Protein AF-A0A2G2FAR3-F1 (afdb_monomer_lite)

Sequence (141 aa):
MDRAYRLSYCKKCTLRDFSPKQGIVCSLTNAPADFDESCESFKEDAKEAKSIKVQEELIKKDAQSSNTLGLSVIGIKSGVAAGIIAILGALVWFIIGLMSGYIFFYPPLLFILGVIVLIKGLNNMKKRKLKADEAILDSEL

Radius of gyration: 26.9 Å; chains: 1; bounding box: 57×53×66 Å

Secondary structure (DSSP, 8-state):
--HHHHHHHHTT-TTEEEETTTEEEETTT-S----SS--TT----TT-TTTHHHHHHHHHHHHHHTT--STTTT--S-HHHHHHHHHHHHHHHHHHHHHTT---SHHHHHHHHHHHHHHHHHHHHHHHHHHHHHHHHTT--

Foldseek 3Di:
DDLVVQVVLLVQAPQWDQDPVQGTDGVVPRHRRDDDPDDPPRDRPPPCPVVVVVVVVVVVVVVVVVPPPPQVVVVDPDPLVVLVVVLVVLVVVQVVCVVVVNDDPPSVVVSVVSVVVVVVVVVVVVVVVVVVVVVVVVVVD

Structure (mmCIF, N/CA/C/O backbone):
data_AF-A0A2G2FAR3-F1
#
_entry.id   AF-A0A2G2FAR3-F1
#
loop_
_atom_site.group_PDB
_atom_site.id
_atom_site.type_symbol
_atom_site.label_atom_id
_atom_site.label_alt_id
_atom_site.label_comp_id
_atom_site.label_asym_id
_atom_site.label_entity_id
_atom_site.label_seq_id
_atom_site.pdbx_P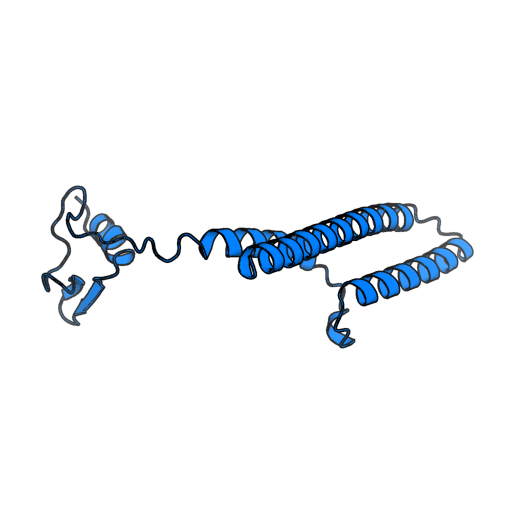DB_ins_code
_atom_site.Cartn_x
_atom_site.Cartn_y
_atom_site.Cartn_z
_atom_site.occupancy
_atom_site.B_iso_or_equiv
_atom_site.auth_seq_id
_atom_site.auth_comp_id
_atom_site.auth_asym_id
_atom_site.auth_atom_i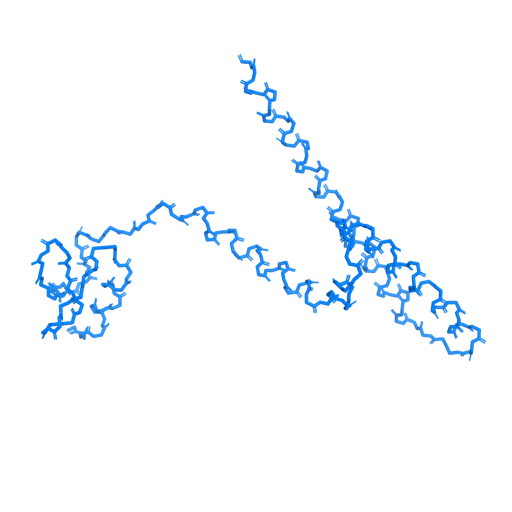d
_atom_site.pdbx_PDB_model_num
ATOM 1 N N . MET A 1 1 ? -22.229 -28.157 30.405 1.00 60.47 1 MET A N 1
ATOM 2 C CA . MET A 1 1 ? -21.586 -27.027 29.698 1.00 60.47 1 MET A CA 1
ATOM 3 C C . MET A 1 1 ? -20.208 -26.793 30.307 1.00 60.47 1 MET A C 1
ATOM 5 O O . MET A 1 1 ? -20.092 -26.852 31.526 1.00 60.47 1 MET A O 1
ATOM 9 N N . ASP A 1 2 ? -19.168 -26.597 29.491 1.00 81.44 2 ASP A N 1
ATOM 10 C CA . ASP A 1 2 ? -17.788 -26.460 29.979 1.00 81.44 2 ASP A CA 1
ATOM 11 C C . ASP A 1 2 ? -17.524 -25.054 30.548 1.00 81.44 2 ASP A C 1
ATOM 13 O O . ASP A 1 2 ? -17.917 -24.038 29.967 1.00 81.44 2 ASP A O 1
ATOM 17 N N . ARG A 1 3 ? -16.831 -24.974 31.687 1.00 78.06 3 ARG A N 1
ATOM 18 C CA . ARG A 1 3 ? -16.473 -23.705 32.341 1.00 78.06 3 ARG A CA 1
ATOM 19 C C . ARG A 1 3 ? -15.641 -22.802 31.420 1.00 78.06 3 ARG A C 1
ATOM 21 O O . ARG A 1 3 ? -15.751 -21.577 31.503 1.00 78.06 3 ARG A O 1
ATOM 28 N N . ALA A 1 4 ? -14.846 -23.379 30.518 1.00 80.44 4 ALA A N 1
ATOM 29 C CA . ALA A 1 4 ? -14.066 -22.634 29.534 1.00 80.44 4 ALA A CA 1
ATOM 30 C C . ALA A 1 4 ? -14.950 -21.880 28.525 1.00 80.44 4 ALA A C 1
ATOM 32 O O . ALA A 1 4 ? -14.619 -20.753 28.144 1.00 80.44 4 ALA A O 1
ATOM 33 N N . TYR A 1 5 ? -16.095 -22.456 28.145 1.00 81.44 5 TYR A N 1
ATOM 34 C CA . TYR A 1 5 ? -17.050 -21.826 27.233 1.00 81.44 5 TYR A CA 1
ATOM 35 C C . TYR A 1 5 ? -17.627 -20.551 27.851 1.00 81.44 5 TYR A C 1
ATOM 37 O O . TYR A 1 5 ? -17.516 -19.476 27.264 1.00 81.44 5 TYR A O 1
ATOM 45 N N . ARG A 1 6 ? -18.107 -20.627 29.097 1.00 81.88 6 ARG A N 1
ATOM 46 C CA . ARG A 1 6 ? -18.652 -19.480 29.846 1.00 81.88 6 ARG A CA 1
ATOM 47 C C . ARG A 1 6 ? -17.628 -18.343 30.016 1.00 81.88 6 ARG A C 1
ATOM 49 O O . ARG A 1 6 ? -17.951 -17.165 29.858 1.00 81.88 6 ARG A O 1
ATOM 56 N N . LEU A 1 7 ? -16.358 -18.687 30.239 1.00 81.69 7 LEU A N 1
ATOM 57 C CA . LEU A 1 7 ? -15.262 -17.714 30.321 1.00 81.69 7 LEU A CA 1
ATOM 58 C C . LEU A 1 7 ? -14.991 -16.997 28.989 1.00 81.69 7 LEU A C 1
ATOM 60 O O . LEU A 1 7 ? -14.563 -15.843 29.007 1.00 81.69 7 LEU A O 1
ATOM 64 N N . SER A 1 8 ? -15.233 -17.637 27.841 1.00 82.62 8 SER A N 1
ATOM 65 C CA . SER A 1 8 ? -15.015 -17.012 26.528 1.00 82.62 8 SER A CA 1
ATOM 66 C C . SER A 1 8 ? -15.955 -15.822 26.279 1.00 82.62 8 SER A C 1
ATOM 68 O O . SER A 1 8 ? -15.524 -14.807 25.732 1.00 82.62 8 SER A O 1
ATOM 70 N N . TYR A 1 9 ? -17.194 -15.903 26.772 1.00 80.25 9 TYR A N 1
ATOM 71 C CA . TYR A 1 9 ? -18.184 -14.826 26.713 1.00 80.25 9 TYR A CA 1
ATOM 72 C C . TYR A 1 9 ? -17.887 -13.736 27.739 1.00 80.25 9 TYR A C 1
ATOM 74 O O . TYR A 1 9 ? -17.820 -12.559 27.387 1.00 80.25 9 TYR A O 1
ATOM 82 N N . CYS A 1 10 ? -17.600 -14.113 28.990 1.00 80.62 10 CYS A N 1
ATOM 83 C CA . CYS A 1 10 ? -17.224 -13.146 30.026 1.00 80.62 10 CYS A CA 1
ATOM 84 C C . CYS A 1 10 ? -15.973 -12.337 29.658 1.00 80.62 10 CYS A C 1
ATOM 86 O O . CYS A 1 10 ? -15.842 -11.191 30.075 1.00 80.62 10 CYS A O 1
ATOM 88 N N . LYS A 1 11 ? -15.055 -12.888 28.851 1.00 81.25 11 LYS A N 1
ATOM 89 C CA . LYS A 1 11 ? -13.881 -12.146 28.368 1.00 81.25 11 LYS A CA 1
ATOM 90 C C . LYS A 1 11 ? -14.210 -11.008 27.401 1.00 81.25 11 LYS A C 1
ATOM 92 O O . LYS A 1 11 ? -13.407 -10.081 27.319 1.00 81.25 11 LYS A O 1
ATOM 97 N N . LYS A 1 12 ? -15.325 -11.110 26.676 1.00 83.75 12 LYS A N 1
ATOM 98 C CA . LYS A 1 12 ? -15.801 -10.121 25.696 1.00 83.75 12 LYS A CA 1
ATOM 99 C C . LYS A 1 12 ? -16.798 -9.127 26.300 1.00 83.75 12 LYS A C 1
ATOM 101 O O . LYS A 1 12 ? -17.159 -8.159 25.649 1.00 83.75 12 LYS A O 1
ATOM 106 N N . CYS A 1 13 ? -17.251 -9.380 27.527 1.00 80.25 13 CYS A N 1
ATOM 107 C CA . CYS A 1 13 ? -18.199 -8.527 28.225 1.00 80.25 13 CYS A CA 1
ATOM 108 C C . CYS A 1 13 ? -17.476 -7.361 28.910 1.00 80.25 13 CYS A C 1
ATOM 110 O O . CYS A 1 13 ? -16.439 -7.542 29.550 1.00 80.25 13 CYS A O 1
ATOM 112 N N . THR A 1 14 ? -18.063 -6.174 28.813 1.00 80.81 14 THR A N 1
ATOM 113 C CA . THR A 1 14 ? -17.603 -4.941 29.475 1.00 80.81 14 THR A CA 1
ATOM 114 C C . THR A 1 14 ? -17.775 -4.959 30.976 1.00 80.81 14 THR A C 1
ATOM 116 O O . THR A 1 14 ? -17.023 -4.328 31.710 1.00 80.81 14 THR A O 1
ATOM 119 N N . LEU A 1 15 ? -18.755 -5.725 31.435 1.00 80.69 15 LEU A N 1
ATOM 120 C CA . LEU A 1 15 ? -19.116 -5.881 32.834 1.00 80.69 15 LEU A CA 1
ATOM 121 C C . LEU A 1 15 ? -18.243 -6.947 33.504 1.00 80.69 15 LEU A C 1
ATOM 123 O O . LEU A 1 15 ? -18.715 -7.677 34.367 1.00 80.69 15 LEU A O 1
ATOM 127 N N . ARG A 1 16 ? -17.000 -7.117 33.048 1.00 84.62 16 ARG A N 1
ATOM 128 C CA . ARG A 1 16 ? -16.040 -8.057 33.621 1.00 84.62 16 ARG A CA 1
ATOM 129 C C . ARG A 1 16 ? -15.314 -7.393 34.782 1.00 84.62 16 ARG A C 1
ATOM 131 O O . ARG A 1 16 ? -14.653 -6.379 34.585 1.00 84.62 16 ARG A O 1
ATOM 138 N N . ASP A 1 17 ? -15.300 -8.076 35.916 1.00 82.00 17 ASP A N 1
ATOM 139 C CA . ASP A 1 17 ? -14.488 -7.744 37.080 1.00 82.00 17 ASP A CA 1
ATOM 140 C C . ASP A 1 17 ? -13.609 -8.933 37.508 1.00 82.00 17 ASP A C 1
ATOM 142 O O . ASP A 1 17 ? -13.818 -10.071 37.062 1.00 82.00 17 ASP A O 1
ATOM 146 N N . PHE A 1 18 ? -12.599 -8.690 38.344 1.00 87.38 18 PHE A N 1
ATOM 147 C CA . PHE A 1 18 ? -11.673 -9.724 38.810 1.00 87.38 18 PHE A CA 1
ATOM 148 C C . PHE A 1 18 ? -11.652 -9.788 40.334 1.00 87.38 18 PHE A C 1
ATOM 150 O O . PHE A 1 18 ? -11.173 -8.879 41.008 1.00 87.38 18 PHE A O 1
ATOM 157 N N . SER A 1 19 ? -12.095 -10.924 40.875 1.00 83.81 19 SER A N 1
ATOM 158 C CA . SER A 1 19 ? -12.030 -11.208 42.304 1.00 83.81 19 SER A CA 1
ATOM 159 C C . SER A 1 19 ? -10.925 -12.228 42.600 1.00 83.81 19 SER A C 1
ATOM 161 O O . SER A 1 19 ? -10.938 -13.322 42.027 1.00 83.81 19 SER A O 1
ATOM 163 N N . PRO A 1 20 ? -10.004 -11.957 43.545 1.00 79.50 20 PRO A N 1
ATOM 164 C CA . PRO A 1 20 ? -8.867 -12.835 43.840 1.00 79.50 20 PRO A CA 1
ATOM 165 C C . PRO A 1 20 ? -9.268 -14.225 44.365 1.00 79.50 20 PRO A C 1
ATOM 167 O O . PRO A 1 20 ? -8.450 -15.138 44.358 1.00 79.50 20 PRO A O 1
ATOM 170 N N . LYS A 1 21 ? -10.522 -14.409 44.803 1.00 81.69 21 LYS A N 1
ATOM 171 C CA . LYS A 1 21 ? -11.041 -15.696 45.298 1.00 81.69 21 LYS A CA 1
ATOM 172 C C . LYS A 1 21 ? -11.759 -16.529 44.231 1.00 81.69 21 LYS A C 1
ATOM 174 O O . LYS A 1 21 ? -11.793 -17.747 44.347 1.00 81.69 21 LYS A O 1
ATOM 179 N N . GLN A 1 22 ? -12.374 -15.889 43.234 1.00 77.38 22 GLN A N 1
ATOM 180 C CA . GLN A 1 22 ? -13.333 -16.535 42.318 1.00 77.38 22 GLN A CA 1
ATOM 181 C C . GLN A 1 22 ? -12.957 -16.370 40.834 1.00 77.38 22 GLN A C 1
ATOM 183 O O . GLN A 1 22 ? -13.523 -17.042 39.969 1.00 77.38 22 GLN A O 1
ATOM 188 N N . GLY A 1 23 ? -11.951 -15.543 40.533 1.00 84.56 23 GLY A N 1
ATOM 189 C CA . GLY A 1 23 ? -11.503 -15.243 39.178 1.00 84.56 23 GLY A CA 1
ATOM 190 C C . GLY A 1 23 ? -12.360 -14.165 38.517 1.00 84.56 23 GLY A C 1
ATOM 191 O O . GLY A 1 23 ? -12.699 -13.163 39.141 1.00 84.56 23 GLY A O 1
ATOM 192 N N . ILE A 1 24 ? -12.679 -14.358 37.235 1.00 85.19 24 ILE A N 1
ATOM 193 C CA . ILE A 1 24 ? -13.509 -13.428 36.461 1.00 85.19 24 ILE A CA 1
ATOM 194 C C . ILE A 1 24 ? -14.965 -13.520 36.935 1.00 85.19 24 ILE A C 1
ATOM 196 O O . ILE A 1 24 ? -15.582 -14.581 36.815 1.00 85.19 24 ILE A O 1
ATOM 200 N N . VAL A 1 25 ? -15.506 -12.405 37.423 1.00 87.31 25 VAL A N 1
ATOM 201 C CA . VAL A 1 25 ? -16.907 -12.248 37.847 1.00 87.31 25 VAL A CA 1
ATOM 202 C C . VAL A 1 25 ? -17.578 -11.129 37.050 1.00 87.31 25 VAL A C 1
ATOM 204 O O . VAL A 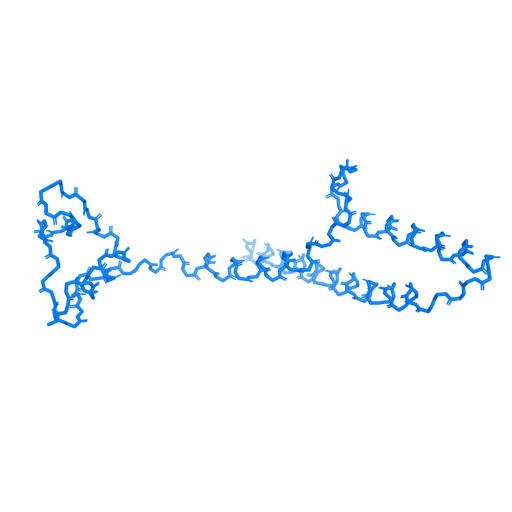1 25 ? -16.907 -10.334 36.394 1.00 87.31 25 VAL A O 1
ATOM 207 N N . CYS A 1 26 ? -18.907 -11.077 37.058 1.00 84.88 26 CYS A N 1
ATOM 208 C CA . CYS A 1 26 ? -19.648 -9.973 36.448 1.00 84.88 26 CYS A CA 1
ATOM 209 C C . CYS A 1 26 ? -19.788 -8.802 37.436 1.00 84.88 26 CYS A C 1
ATOM 211 O O . CYS A 1 26 ? -20.200 -9.022 38.570 1.00 84.88 26 CYS A O 1
ATOM 213 N N . SER A 1 27 ? -19.531 -7.562 37.016 1.00 80.38 27 SER A N 1
ATOM 214 C CA . SER A 1 27 ? -19.657 -6.354 37.851 1.00 80.38 27 SER A CA 1
ATOM 215 C C . SER A 1 27 ? -21.098 -6.075 38.306 1.00 80.38 27 SER A C 1
ATOM 217 O O . SER A 1 27 ? -21.300 -5.379 39.296 1.00 80.38 27 SER A O 1
ATOM 219 N N . LEU A 1 28 ? -22.108 -6.609 37.602 1.00 81.12 28 LEU A N 1
ATOM 220 C CA . LEU A 1 28 ? -23.523 -6.456 37.976 1.00 81.12 28 LEU A CA 1
ATOM 221 C C . LEU A 1 28 ? -23.974 -7.478 39.024 1.00 81.12 28 LEU A C 1
ATOM 223 O O . LEU A 1 28 ? -24.752 -7.142 39.910 1.00 81.12 28 LEU A O 1
ATOM 227 N N . THR A 1 29 ? -23.515 -8.728 38.910 1.00 80.25 29 THR A N 1
ATOM 228 C CA . THR A 1 29 ? -23.988 -9.837 39.757 1.00 80.25 29 THR A CA 1
ATOM 229 C C . THR A 1 29 ? -22.977 -10.259 40.822 1.00 80.25 29 THR A C 1
ATOM 231 O O . THR A 1 29 ? -23.333 -11.010 41.724 1.00 80.25 29 THR A O 1
ATOM 234 N N . ASN A 1 30 ? -21.723 -9.795 40.736 1.00 79.69 30 ASN A N 1
ATOM 235 C CA . ASN A 1 30 ? -20.582 -10.198 41.572 1.00 79.69 30 ASN A CA 1
ATOM 236 C C . ASN A 1 30 ? -20.373 -11.721 41.673 1.00 79.69 30 ASN A C 1
ATOM 238 O O . ASN A 1 30 ? -19.749 -12.214 42.612 1.00 79.69 30 ASN A O 1
ATOM 242 N N . ALA A 1 31 ? -20.871 -12.463 40.684 1.00 80.88 31 ALA A N 1
ATOM 243 C CA . ALA A 1 31 ? -20.836 -13.916 40.631 1.00 80.88 31 ALA A CA 1
ATOM 244 C C . ALA A 1 31 ? -20.130 -14.402 39.350 1.00 80.88 31 ALA A C 1
ATOM 246 O O . ALA A 1 31 ? -20.079 -13.667 38.351 1.00 80.88 31 ALA A O 1
ATOM 247 N N . PRO A 1 32 ? -19.565 -15.625 39.356 1.00 80.75 32 PRO A N 1
ATOM 248 C CA . PRO A 1 32 ? -19.063 -16.258 38.143 1.00 80.75 32 PRO A CA 1
ATOM 249 C C . PRO A 1 32 ? -20.204 -16.527 37.149 1.00 80.75 32 PRO A C 1
ATOM 251 O O . PRO A 1 32 ? -21.375 -16.576 37.511 1.00 80.75 32 PRO A O 1
ATOM 254 N N . ALA A 1 33 ? -19.846 -16.712 35.879 1.00 81.69 33 ALA A N 1
ATOM 255 C CA . ALA A 1 33 ? -20.799 -16.971 34.806 1.00 81.69 33 ALA A CA 1
ATOM 256 C C . ALA A 1 33 ? -21.661 -18.224 35.063 1.00 81.69 33 ALA A C 1
ATOM 258 O O . ALA A 1 33 ? -21.135 -19.341 35.106 1.00 81.69 33 ALA A O 1
ATOM 259 N N . ASP A 1 34 ? -22.981 -18.032 35.150 1.00 81.38 34 ASP A N 1
ATOM 260 C CA . ASP A 1 34 ? -23.967 -19.097 35.372 1.00 81.38 34 ASP A CA 1
ATOM 261 C C . ASP A 1 34 ? -25.0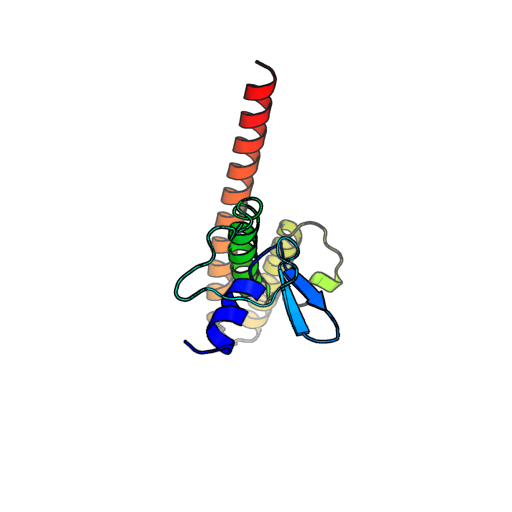61 -19.138 34.294 1.00 81.38 34 ASP A C 1
ATOM 263 O O . ASP A 1 34 ? -26.251 -19.157 34.571 1.00 81.38 34 ASP A O 1
ATOM 267 N N . PHE A 1 35 ? -24.648 -19.101 33.027 1.00 73.88 35 PHE A N 1
ATOM 268 C CA . PHE A 1 35 ? -25.550 -19.231 31.881 1.00 73.88 35 PHE A CA 1
ATOM 269 C C . PHE A 1 35 ? -25.216 -20.477 31.057 1.00 73.88 35 PHE A C 1
ATOM 271 O O . PHE A 1 35 ? -24.050 -20.883 30.976 1.00 73.88 35 PHE A O 1
ATOM 278 N N . ASP A 1 36 ? -26.227 -21.077 30.429 1.00 69.38 36 ASP A N 1
ATOM 279 C CA . ASP A 1 36 ? -26.050 -22.273 29.600 1.00 69.38 36 ASP A CA 1
ATOM 280 C C . ASP A 1 36 ? -25.747 -21.943 28.137 1.00 69.38 36 ASP A C 1
ATOM 282 O O . ASP A 1 36 ? -24.777 -22.468 27.598 1.00 69.38 36 ASP A O 1
ATOM 286 N N . GLU A 1 37 ? -26.481 -21.017 27.516 1.00 71.69 37 GLU A N 1
ATOM 287 C CA . GLU A 1 37 ? -26.284 -20.683 26.095 1.00 71.69 37 GLU A CA 1
ATOM 288 C C . GLU A 1 37 ? -25.810 -19.238 25.865 1.00 71.69 37 GLU A C 1
ATOM 290 O O . GLU A 1 37 ? -24.928 -19.011 25.035 1.00 71.69 37 GLU A O 1
ATOM 295 N N . SER A 1 38 ? -26.334 -18.263 26.619 1.00 67.25 38 SER A N 1
ATOM 296 C CA . SER A 1 38 ? -25.986 -16.837 26.500 1.00 67.25 38 SER A CA 1
ATOM 297 C C . SER A 1 38 ? -26.351 -16.051 27.769 1.00 67.25 38 SER A C 1
ATOM 299 O O . SER A 1 38 ? -27.196 -16.485 28.548 1.00 67.25 38 SER A O 1
ATOM 301 N N . CYS A 1 39 ? -25.726 -14.889 27.985 1.00 70.00 39 CYS A N 1
ATOM 302 C CA . CYS A 1 39 ? -26.035 -13.983 29.096 1.00 70.00 39 CYS A CA 1
ATOM 303 C C . CYS A 1 39 ? -26.995 -12.874 28.630 1.00 70.00 39 CYS A C 1
ATOM 305 O O . CYS A 1 39 ? -26.663 -12.121 27.719 1.00 70.00 39 CYS A O 1
ATOM 307 N N . GLU A 1 40 ? -28.154 -12.724 29.277 1.00 69.38 40 GLU A N 1
ATOM 308 C CA . GLU A 1 40 ? -29.153 -11.687 28.940 1.00 69.38 40 GLU A CA 1
ATOM 309 C C . GLU A 1 40 ? -28.633 -10.251 29.123 1.00 69.38 40 GLU A C 1
ATOM 311 O O . GLU A 1 40 ? -29.021 -9.345 28.392 1.00 69.38 40 GLU A O 1
ATOM 316 N N . SER A 1 41 ? -27.700 -10.048 30.058 1.00 61.28 41 SER A N 1
ATOM 317 C CA . SER A 1 41 ? -27.035 -8.759 30.306 1.00 61.28 41 SER A CA 1
ATOM 318 C C . SER A 1 41 ? -25.734 -8.595 29.513 1.00 61.28 41 SER A C 1
ATOM 320 O O . SER A 1 41 ? -24.909 -7.738 29.844 1.00 61.28 41 SER A O 1
ATOM 322 N N . PHE A 1 42 ? -25.506 -9.420 28.485 1.00 65.25 42 PHE A N 1
ATOM 323 C CA . PHE A 1 42 ? -24.337 -9.306 27.620 1.00 65.25 42 PHE A CA 1
ATOM 324 C C . PHE A 1 42 ? -24.411 -8.016 26.803 1.00 65.25 42 PHE A C 1
ATOM 326 O O . PHE A 1 42 ? -25.072 -7.929 25.769 1.00 65.25 42 PHE A O 1
ATOM 333 N N . LYS A 1 43 ? -23.713 -6.990 27.289 1.00 63.22 43 LYS A N 1
ATOM 334 C CA . LYS A 1 43 ? -23.569 -5.716 26.597 1.00 63.22 43 LYS A CA 1
ATOM 335 C C . LYS A 1 43 ? -22.287 -5.749 25.771 1.00 63.22 43 LYS A C 1
ATOM 337 O O . LYS A 1 43 ? -21.209 -5.429 26.270 1.00 63.22 43 LYS A O 1
ATOM 342 N N . GLU A 1 44 ? -22.422 -6.187 24.523 1.00 60.59 44 GLU A N 1
ATOM 343 C CA . GLU A 1 44 ? -21.370 -6.074 23.514 1.00 60.59 44 GLU A CA 1
ATOM 344 C C . GLU A 1 44 ? -21.215 -4.594 23.134 1.00 60.59 44 GLU A C 1
ATOM 346 O O . GLU A 1 44 ? -22.194 -3.923 22.794 1.00 60.59 44 GLU A O 1
ATOM 351 N N . ASP A 1 45 ? -20.004 -4.047 23.246 1.00 49.66 45 ASP A N 1
ATOM 352 C CA . ASP A 1 45 ? -19.733 -2.643 22.929 1.00 49.66 45 ASP A CA 1
ATOM 353 C C . ASP A 1 45 ? -19.917 -2.360 21.431 1.00 49.66 45 ASP A C 1
ATOM 355 O O . ASP A 1 45 ? -18.984 -2.374 20.628 1.00 49.66 45 ASP A O 1
ATOM 359 N N . ALA A 1 46 ? -21.131 -1.978 21.045 1.00 52.22 46 ALA A N 1
ATOM 360 C CA . ALA A 1 46 ? -21.452 -1.446 19.722 1.00 52.22 46 ALA A CA 1
ATOM 361 C C . ALA A 1 46 ? -20.924 -0.008 19.487 1.00 52.22 46 ALA A C 1
ATOM 363 O O . ALA A 1 46 ? -21.368 0.670 18.559 1.00 52.22 46 ALA A O 1
ATOM 364 N N . LYS A 1 47 ? -19.980 0.490 20.303 1.00 49.69 47 LYS A N 1
ATOM 365 C CA . LYS A 1 47 ? -19.335 1.806 20.112 1.00 49.69 47 LYS A CA 1
ATOM 366 C C . LYS A 1 47 ? -17.968 1.756 19.429 1.00 49.69 47 LYS A C 1
ATOM 368 O O . LYS A 1 47 ? -17.414 2.811 19.136 1.00 49.69 47 LYS A O 1
ATOM 373 N N . GLU A 1 48 ? -17.494 0.572 19.050 1.00 44.19 48 GLU A N 1
ATOM 374 C CA . GLU A 1 48 ? -16.238 0.398 18.304 1.00 44.19 48 GLU A CA 1
ATOM 375 C C . GLU A 1 48 ? -16.396 -0.353 16.969 1.00 44.19 48 GLU A C 1
ATOM 377 O O . GLU A 1 48 ? -15.425 -0.736 16.321 1.00 44.19 48 GLU A O 1
ATOM 382 N N . ALA A 1 49 ? -17.619 -0.460 16.439 1.00 41.88 49 ALA A N 1
ATOM 383 C CA . ALA A 1 49 ? -17.837 -0.958 15.073 1.00 41.88 49 ALA A CA 1
ATOM 384 C C . ALA A 1 49 ? -17.292 -0.008 13.976 1.00 41.88 49 ALA A C 1
ATOM 386 O O . ALA A 1 49 ? -17.214 -0.386 12.804 1.00 41.88 49 ALA A O 1
ATOM 387 N N . LYS A 1 50 ? -16.885 1.222 14.335 1.00 47.47 50 LYS A N 1
ATOM 388 C CA . LYS A 1 50 ? -16.186 2.151 13.428 1.00 47.47 50 LYS A CA 1
ATOM 389 C C . LYS A 1 50 ? -14.659 2.050 13.485 1.00 47.47 50 LYS A C 1
ATOM 391 O O . LYS A 1 50 ? -14.024 2.447 12.514 1.00 47.47 50 LYS A O 1
ATOM 396 N N . SER A 1 51 ? -14.063 1.505 14.546 1.00 43.75 51 SER A N 1
ATOM 397 C CA . SER A 1 51 ? -12.600 1.412 14.684 1.00 43.75 51 SER A CA 1
ATOM 398 C C . SER A 1 51 ? -12.024 0.088 14.161 1.00 43.75 51 SER A C 1
ATOM 400 O O . SER A 1 51 ? -10.864 0.060 13.749 1.00 43.75 51 SER A O 1
ATOM 402 N N . ILE A 1 52 ? -12.817 -0.989 14.061 1.00 49.09 52 ILE A N 1
ATOM 403 C CA . ILE A 1 52 ? -12.317 -2.287 13.556 1.00 49.09 52 ILE A CA 1
ATOM 404 C C . ILE A 1 52 ? -12.192 -2.321 12.021 1.00 49.09 52 ILE A C 1
ATOM 406 O O . ILE A 1 52 ? -11.204 -2.841 11.506 1.00 49.09 52 ILE A O 1
ATOM 410 N N . LYS A 1 53 ? -13.090 -1.669 11.261 1.00 45.09 53 LYS A N 1
ATOM 411 C CA . LYS A 1 53 ? -12.922 -1.564 9.791 1.00 45.09 53 LYS A CA 1
ATOM 412 C C . LYS A 1 53 ? -11.705 -0.728 9.380 1.00 45.09 53 LYS A C 1
ATOM 414 O O . LYS A 1 53 ? -11.192 -0.895 8.279 1.00 45.09 53 LYS A O 1
ATOM 419 N N . VAL A 1 54 ? -11.233 0.158 10.259 1.00 51.97 54 VAL A N 1
ATOM 420 C CA . VAL A 1 54 ? -10.050 0.993 10.010 1.00 51.97 54 VAL A CA 1
ATOM 421 C C . VAL A 1 54 ? -8.764 0.181 10.179 1.00 51.97 54 VAL A C 1
ATOM 423 O O . VAL A 1 54 ? -7.842 0.348 9.388 1.00 51.97 54 VAL A O 1
ATOM 426 N N . GLN A 1 55 ? -8.702 -0.747 11.140 1.00 48.81 55 GLN A N 1
ATOM 427 C CA . GLN A 1 55 ? -7.497 -1.555 11.359 1.00 48.81 55 GLN A CA 1
ATOM 428 C C . GLN A 1 55 ? -7.250 -2.583 10.246 1.00 48.81 55 GLN A C 1
ATOM 430 O O . GLN A 1 55 ? -6.104 -2.784 9.853 1.00 48.81 55 GLN A O 1
ATOM 435 N N . GLU A 1 56 ? -8.297 -3.171 9.663 1.00 52.06 56 GLU A N 1
ATOM 436 C CA . GLU A 1 56 ? -8.130 -4.125 8.554 1.00 52.06 56 GLU A CA 1
ATOM 437 C C . GLU A 1 56 ? -7.661 -3.449 7.248 1.00 52.06 56 GLU A C 1
ATOM 439 O O . GLU A 1 56 ? -6.909 -4.044 6.471 1.00 52.06 56 GLU A O 1
ATOM 444 N N . GLU A 1 57 ? -8.033 -2.181 7.021 1.00 52.91 57 GLU A N 1
ATOM 445 C CA . GLU A 1 57 ? -7.466 -1.374 5.929 1.00 52.91 57 GLU A CA 1
ATOM 446 C C . GLU A 1 57 ? -6.027 -0.913 6.209 1.00 52.91 57 GLU A C 1
ATOM 448 O O . GLU A 1 57 ? -5.254 -0.750 5.262 1.00 52.91 57 GLU A O 1
ATOM 453 N N . LEU A 1 58 ? -5.642 -0.719 7.475 1.00 50.94 58 LEU A N 1
ATOM 454 C CA . LEU A 1 58 ? -4.265 -0.375 7.847 1.00 50.94 58 LEU A CA 1
ATOM 455 C C . LEU A 1 58 ? -3.323 -1.568 7.631 1.00 50.94 58 LEU A C 1
ATOM 457 O O . LEU A 1 58 ? -2.337 -1.429 6.914 1.00 50.94 58 LEU A O 1
ATOM 461 N N . ILE A 1 59 ? -3.695 -2.773 8.072 1.00 52.19 59 ILE A N 1
ATOM 462 C CA . ILE A 1 59 ? -2.850 -3.973 7.915 1.00 52.19 59 ILE A CA 1
ATOM 463 C C . ILE A 1 59 ? -2.667 -4.355 6.430 1.00 52.19 59 ILE A C 1
ATOM 465 O O . ILE A 1 59 ? -1.583 -4.774 6.018 1.00 52.19 59 ILE A O 1
ATOM 469 N N . LYS A 1 60 ? -3.683 -4.142 5.576 1.00 47.16 60 LYS A N 1
ATOM 470 C CA . LYS A 1 60 ? -3.546 -4.338 4.116 1.00 47.16 60 LYS A CA 1
ATOM 471 C C . LYS A 1 60 ? -2.697 -3.260 3.435 1.00 47.16 60 LYS A C 1
ATOM 473 O O . LYS A 1 60 ? -2.109 -3.536 2.390 1.00 47.16 60 LYS A O 1
ATOM 478 N N . LYS A 1 61 ? -2.592 -2.057 4.009 1.00 46.41 61 LYS A N 1
ATOM 479 C CA . LYS A 1 61 ? -1.627 -1.045 3.554 1.00 46.41 61 LYS A CA 1
ATOM 480 C C . LYS A 1 61 ? -0.212 -1.343 4.031 1.00 46.41 61 LYS A C 1
ATOM 482 O O . LYS A 1 61 ? 0.725 -1.092 3.278 1.00 46.41 61 LYS A O 1
ATOM 487 N N . ASP A 1 62 ? -0.058 -1.942 5.203 1.00 43.38 62 ASP A N 1
ATOM 488 C CA . ASP A 1 62 ? 1.250 -2.265 5.771 1.00 43.38 62 ASP A CA 1
ATOM 489 C C . ASP A 1 62 ? 1.916 -3.471 5.095 1.00 43.38 62 ASP A C 1
ATOM 491 O O . ASP A 1 62 ? 3.134 -3.478 4.929 1.00 43.38 62 ASP A O 1
ATOM 495 N N . ALA A 1 63 ? 1.142 -4.421 4.558 1.00 42.84 63 ALA A N 1
ATOM 496 C CA . ALA A 1 63 ? 1.686 -5.503 3.727 1.00 42.84 63 ALA A CA 1
ATOM 497 C C . ALA A 1 63 ? 2.256 -5.016 2.375 1.00 42.84 63 ALA A C 1
ATOM 499 O O . ALA A 1 63 ? 3.098 -5.688 1.785 1.00 42.84 63 ALA A O 1
ATOM 500 N N . GLN A 1 64 ? 1.834 -3.839 1.893 1.00 42.97 64 GLN A N 1
ATOM 501 C CA . GLN A 1 64 ? 2.411 -3.186 0.708 1.00 42.97 64 GLN A CA 1
ATOM 502 C C . GLN A 1 64 ? 3.450 -2.105 1.078 1.00 42.97 64 GLN A C 1
ATOM 504 O O . GLN A 1 64 ? 4.250 -1.705 0.234 1.00 42.97 64 GLN A O 1
ATOM 509 N N . SER A 1 65 ? 3.462 -1.661 2.342 1.00 45.12 65 SER A N 1
ATOM 510 C CA . SER A 1 65 ? 4.388 -0.673 2.924 1.00 45.12 65 SER A CA 1
ATOM 511 C C . SER A 1 65 ? 5.629 -1.306 3.579 1.00 45.12 65 SER A C 1
ATOM 513 O O . SER A 1 65 ? 6.599 -0.613 3.889 1.00 45.12 65 SER A O 1
ATOM 515 N N . SER A 1 66 ? 5.660 -2.630 3.739 1.00 36.97 66 SER A N 1
ATOM 516 C CA . SER A 1 66 ? 6.807 -3.379 4.277 1.00 36.97 66 SER A CA 1
ATOM 517 C C . SER A 1 66 ? 7.997 -3.498 3.314 1.00 36.97 66 SER A C 1
ATOM 519 O O . SER A 1 66 ? 9.017 -4.074 3.672 1.00 36.97 66 SER A O 1
ATOM 521 N N . ASN A 1 67 ? 7.914 -2.889 2.127 1.00 41.06 67 ASN A N 1
ATOM 522 C CA . ASN A 1 67 ? 9.083 -2.521 1.325 1.00 41.06 67 ASN A CA 1
ATOM 523 C C . ASN A 1 67 ? 9.175 -0.997 1.169 1.00 41.06 67 ASN A C 1
ATOM 525 O O . ASN A 1 67 ? 9.477 -0.473 0.097 1.00 41.06 67 ASN A O 1
ATOM 529 N N . THR A 1 68 ? 8.955 -0.258 2.259 1.00 43.44 68 THR A N 1
ATOM 530 C CA . THR A 1 68 ? 9.655 1.011 2.488 1.00 43.44 68 THR A CA 1
ATOM 531 C C . THR A 1 68 ? 11.148 0.692 2.580 1.00 43.44 68 THR A C 1
ATOM 533 O O . THR A 1 68 ? 11.721 0.566 3.654 1.00 43.44 68 THR A O 1
ATOM 536 N N . LEU A 1 69 ? 11.755 0.487 1.408 1.00 47.62 69 LEU A N 1
ATOM 537 C CA . LEU A 1 69 ? 13.176 0.264 1.155 1.00 47.62 69 LEU A CA 1
ATOM 538 C C . LEU A 1 69 ? 14.017 1.341 1.851 1.00 47.62 69 LEU A C 1
ATOM 540 O O . LEU A 1 69 ? 14.337 2.345 1.228 1.00 47.62 69 LEU A O 1
ATOM 544 N N . GLY A 1 70 ? 14.310 1.194 3.146 1.00 46.50 70 GLY A N 1
ATOM 545 C CA . GLY A 1 70 ? 15.222 2.038 3.936 1.00 46.50 70 GLY A CA 1
ATOM 546 C C . GLY A 1 70 ? 14.961 3.556 3.936 1.00 46.50 70 GLY A C 1
ATOM 547 O O . GLY A 1 70 ? 15.696 4.307 4.570 1.00 46.50 70 GLY A O 1
ATOM 548 N N . LEU A 1 71 ? 13.925 4.039 3.251 1.00 47.66 71 LEU A N 1
ATOM 549 C CA . LEU A 1 71 ? 13.747 5.449 2.900 1.00 47.66 71 LEU A CA 1
ATOM 550 C C . LEU A 1 71 ? 13.065 6.257 4.013 1.00 47.66 71 LEU A C 1
ATOM 552 O O . LEU A 1 71 ? 12.776 7.436 3.839 1.00 47.66 71 LEU A O 1
ATOM 556 N N . SER A 1 72 ? 12.813 5.640 5.170 1.00 43.25 72 SER A N 1
ATOM 557 C CA . SER A 1 72 ? 12.397 6.350 6.384 1.00 43.25 72 SER A CA 1
ATOM 558 C C . SER A 1 72 ? 13.577 7.018 7.105 1.00 43.25 72 SER A C 1
ATOM 560 O O . SER A 1 72 ? 13.350 7.846 7.982 1.00 43.25 72 SER A O 1
ATOM 562 N N . VAL A 1 73 ? 14.826 6.715 6.724 1.00 49.69 73 VAL A N 1
ATOM 563 C CA . VAL A 1 73 ? 16.030 7.369 7.275 1.00 49.69 73 VAL A CA 1
ATOM 564 C C . VAL A 1 73 ? 16.190 8.814 6.775 1.00 49.69 73 VAL A C 1
ATOM 566 O O . VAL A 1 73 ? 16.828 9.623 7.437 1.00 49.69 73 VAL A O 1
ATOM 569 N N . ILE A 1 74 ? 15.575 9.178 5.642 1.00 54.19 74 ILE A N 1
ATOM 570 C CA . ILE A 1 74 ? 15.838 10.460 4.958 1.00 54.19 74 ILE A CA 1
ATOM 571 C C . ILE A 1 74 ? 14.883 11.591 5.418 1.00 54.19 74 ILE A C 1
ATOM 573 O O . ILE A 1 74 ? 15.030 12.738 5.014 1.00 54.19 74 ILE A O 1
ATOM 577 N N . GLY A 1 75 ? 13.921 11.329 6.314 1.00 50.97 75 GLY A N 1
ATOM 578 C CA . GLY A 1 75 ? 13.120 12.400 6.937 1.00 50.97 75 GLY A CA 1
ATOM 579 C C . GLY A 1 75 ? 12.181 13.157 5.981 1.00 50.97 75 GLY A C 1
ATOM 580 O O . GLY A 1 75 ? 11.915 14.345 6.171 1.00 50.97 75 GLY A O 1
ATOM 581 N N . ILE A 1 76 ? 11.660 12.493 4.944 1.00 53.34 76 ILE A N 1
ATOM 582 C CA . ILE A 1 76 ? 10.812 13.121 3.917 1.00 53.34 76 ILE A CA 1
ATOM 583 C C . ILE A 1 76 ? 9.330 13.021 4.316 1.00 53.34 76 ILE A C 1
ATOM 585 O O . ILE A 1 76 ? 8.750 11.938 4.343 1.00 53.34 76 ILE A O 1
ATOM 589 N N . LYS A 1 77 ? 8.695 14.170 4.599 1.00 54.69 77 LYS A N 1
ATOM 590 C CA . LYS A 1 77 ? 7.305 14.274 5.103 1.00 54.69 77 LYS A CA 1
ATOM 591 C C . LYS A 1 77 ? 6.203 13.932 4.087 1.00 54.69 77 LYS A C 1
ATOM 593 O O . LYS A 1 77 ? 5.043 13.838 4.481 1.00 54.69 77 LYS A O 1
ATOM 598 N N . SER A 1 78 ? 6.514 13.758 2.799 1.00 64.25 78 SER A N 1
ATOM 599 C CA . SER A 1 78 ? 5.514 13.427 1.776 1.00 64.25 78 SER A CA 1
ATOM 600 C C . SER A 1 78 ? 5.867 12.138 1.031 1.00 64.25 78 SER A C 1
ATOM 602 O O . SER A 1 78 ? 6.910 12.018 0.388 1.00 64.25 78 SER A O 1
ATOM 604 N N . GLY A 1 79 ? 4.953 11.162 1.074 1.00 67.50 79 GLY A N 1
ATOM 605 C CA . GLY A 1 79 ? 5.116 9.887 0.363 1.00 67.50 79 GLY A CA 1
ATOM 606 C C . GLY A 1 79 ? 5.248 10.049 -1.158 1.00 67.50 79 GLY A C 1
ATOM 607 O O . GLY A 1 79 ? 5.837 9.205 -1.823 1.00 67.50 79 GLY A O 1
ATOM 608 N N . VAL A 1 80 ? 4.762 11.167 -1.711 1.00 71.62 80 VAL A N 1
ATOM 609 C CA . VAL A 1 80 ? 4.911 11.505 -3.135 1.00 71.62 80 VAL A CA 1
ATOM 610 C C . VAL A 1 80 ? 6.355 11.894 -3.469 1.00 71.62 80 VAL A C 1
ATOM 612 O O . VAL A 1 80 ? 6.890 11.403 -4.459 1.00 71.62 80 VAL A O 1
ATOM 615 N N . ALA A 1 81 ? 7.016 12.713 -2.641 1.00 73.38 81 ALA A N 1
ATOM 616 C CA . ALA A 1 81 ? 8.416 13.085 -2.868 1.00 73.38 81 ALA A CA 1
ATOM 617 C C . ALA A 1 81 ? 9.350 11.874 -2.740 1.00 73.38 81 ALA A C 1
ATOM 619 O O . ALA A 1 81 ? 10.245 11.696 -3.563 1.00 73.38 81 ALA A O 1
ATOM 620 N N . ALA A 1 82 ? 9.083 10.998 -1.768 1.00 73.56 82 ALA A N 1
ATOM 621 C CA . ALA A 1 82 ? 9.775 9.720 -1.626 1.00 73.56 82 ALA A CA 1
ATOM 622 C C . ALA A 1 82 ? 9.650 8.847 -2.892 1.00 73.56 82 ALA A C 1
ATOM 624 O O . ALA A 1 82 ? 10.649 8.321 -3.382 1.00 73.56 82 ALA A O 1
ATOM 625 N N . GLY A 1 83 ? 8.445 8.754 -3.468 1.00 73.50 83 GLY A N 1
ATOM 626 C CA . GLY A 1 83 ? 8.210 8.022 -4.716 1.00 73.50 83 GLY A CA 1
ATOM 627 C C . GLY A 1 83 ? 8.960 8.607 -5.916 1.00 73.50 83 GLY A C 1
ATOM 628 O O . GLY A 1 83 ? 9.540 7.857 -6.699 1.00 73.50 83 GLY A O 1
ATOM 629 N N . ILE A 1 84 ? 9.009 9.936 -6.040 1.00 78.12 84 ILE A N 1
ATOM 630 C CA . ILE A 1 84 ? 9.743 10.617 -7.120 1.00 78.12 84 ILE A CA 1
ATOM 631 C C . ILE A 1 84 ? 11.249 10.343 -7.016 1.00 78.12 84 ILE A C 1
ATOM 633 O O . ILE A 1 84 ? 11.880 10.003 -8.014 1.00 78.12 84 ILE A O 1
ATOM 637 N N . ILE A 1 85 ? 11.825 10.432 -5.815 1.00 80.12 85 ILE A N 1
ATOM 638 C CA . ILE A 1 85 ? 13.254 10.159 -5.594 1.00 80.12 85 ILE A CA 1
ATOM 639 C C . ILE A 1 85 ? 13.584 8.693 -5.907 1.00 80.12 85 ILE A C 1
ATOM 641 O O . ILE A 1 85 ? 14.586 8.419 -6.566 1.00 80.12 85 ILE A O 1
ATOM 645 N N . ALA A 1 86 ? 12.722 7.756 -5.504 1.00 75.81 86 ALA A N 1
ATOM 646 C CA . ALA A 1 86 ? 12.891 6.336 -5.815 1.00 75.81 86 ALA A CA 1
ATOM 647 C C . ALA A 1 86 ? 12.856 6.064 -7.329 1.00 75.81 86 ALA A C 1
ATOM 649 O O . ALA A 1 86 ? 13.670 5.298 -7.843 1.00 75.81 86 ALA A O 1
ATOM 650 N N . ILE A 1 87 ? 11.954 6.735 -8.051 1.00 77.19 87 ILE A N 1
ATOM 651 C CA . ILE A 1 87 ? 11.861 6.663 -9.512 1.00 77.19 87 ILE A CA 1
ATOM 652 C C . ILE A 1 87 ? 13.153 7.161 -10.169 1.00 77.19 87 ILE A C 1
ATOM 654 O O . ILE A 1 87 ? 13.699 6.479 -11.036 1.00 77.19 87 ILE A O 1
ATOM 658 N N . LEU A 1 88 ? 13.671 8.312 -9.734 1.00 83.12 88 LEU A N 1
ATOM 659 C CA . LEU A 1 88 ? 14.915 8.868 -10.267 1.00 83.12 88 LEU A CA 1
ATOM 660 C C . LEU A 1 88 ? 16.111 7.945 -9.992 1.00 83.12 88 LEU A C 1
ATOM 662 O O . LEU A 1 88 ? 16.894 7.680 -10.901 1.00 83.12 88 LEU A O 1
ATOM 666 N N . GLY A 1 89 ? 16.218 7.394 -8.780 1.00 82.75 89 GLY A N 1
ATOM 667 C CA . GLY A 1 89 ? 17.272 6.437 -8.433 1.00 82.75 89 GLY A CA 1
ATOM 668 C C . GLY A 1 89 ? 17.223 5.159 -9.276 1.00 82.75 89 GLY A C 1
ATOM 669 O O . GLY A 1 89 ? 18.255 4.705 -9.773 1.00 82.75 89 GLY A O 1
ATOM 670 N N . ALA A 1 90 ? 16.025 4.613 -9.504 1.00 78.56 90 ALA A N 1
ATOM 671 C CA . ALA A 1 90 ? 15.835 3.432 -10.342 1.00 78.56 90 ALA A CA 1
ATOM 672 C C . ALA A 1 90 ? 16.228 3.691 -11.804 1.00 78.56 90 ALA A C 1
ATOM 674 O O . ALA A 1 90 ? 16.900 2.858 -12.408 1.00 78.56 90 ALA A O 1
ATOM 675 N N . LEU A 1 91 ? 15.857 4.851 -12.358 1.0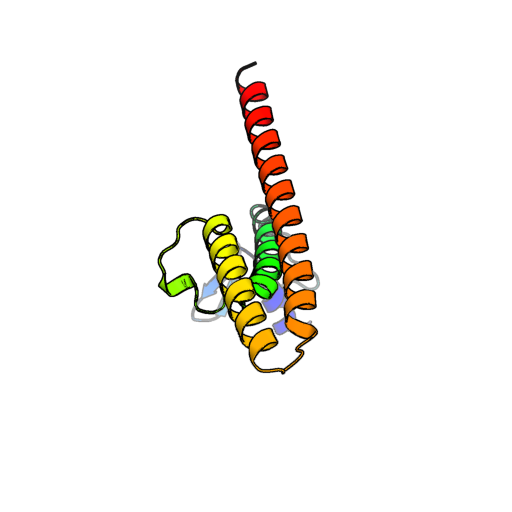0 81.62 91 LEU A N 1
ATOM 676 C CA . LEU A 1 91 ? 16.233 5.240 -13.719 1.00 81.62 91 LEU A CA 1
ATOM 677 C C . LEU A 1 91 ? 17.752 5.363 -13.866 1.00 81.62 91 LEU A C 1
ATOM 679 O O . LEU A 1 91 ? 18.316 4.818 -14.811 1.00 81.62 91 LEU A O 1
ATOM 683 N N . VAL A 1 92 ? 18.428 6.014 -12.917 1.00 85.31 92 VAL A N 1
ATOM 684 C CA . VAL A 1 92 ? 19.893 6.161 -12.941 1.00 85.31 92 VAL A CA 1
ATOM 685 C C . VAL A 1 92 ? 20.581 4.794 -12.903 1.00 85.31 92 VAL A C 1
ATOM 687 O O . VAL A 1 92 ? 21.431 4.510 -13.747 1.00 85.31 92 VAL A O 1
ATOM 690 N N . TRP A 1 93 ? 20.176 3.915 -11.983 1.00 80.94 93 TRP A N 1
ATOM 691 C CA . TRP A 1 93 ? 20.749 2.571 -11.875 1.00 80.94 93 TRP A CA 1
ATOM 692 C C . TRP A 1 93 ? 20.473 1.714 -13.117 1.00 80.94 93 TRP A C 1
ATOM 694 O O . TRP A 1 93 ? 21.331 0.952 -13.562 1.00 80.94 93 TRP A O 1
ATOM 704 N N . PHE A 1 94 ? 19.289 1.866 -13.712 1.00 81.56 94 PHE A N 1
ATOM 705 C CA . PHE A 1 94 ? 18.900 1.167 -14.931 1.00 81.56 94 PHE A CA 1
ATOM 706 C C . PHE A 1 94 ? 19.775 1.562 -16.130 1.00 81.56 94 PHE A C 1
ATOM 708 O O . PHE A 1 94 ? 20.274 0.684 -16.831 1.00 81.56 94 PHE A O 1
ATOM 715 N N . ILE A 1 95 ? 20.038 2.859 -16.330 1.00 81.88 95 ILE A N 1
ATOM 716 C CA . ILE A 1 95 ? 20.909 3.349 -17.413 1.00 81.88 95 ILE A CA 1
ATOM 717 C C . ILE A 1 95 ? 22.360 2.877 -17.227 1.00 81.88 95 ILE A C 1
ATOM 719 O O . ILE A 1 95 ? 23.009 2.470 -18.193 1.00 81.88 95 ILE A O 1
ATOM 723 N N . ILE A 1 96 ? 22.859 2.866 -15.988 1.00 84.12 96 ILE A N 1
ATOM 724 C CA . ILE A 1 96 ? 24.200 2.352 -15.663 1.00 84.12 96 ILE A CA 1
ATOM 725 C C . ILE A 1 96 ? 24.297 0.844 -15.951 1.00 84.12 96 ILE A C 1
ATOM 727 O O . ILE A 1 96 ? 25.284 0.386 -16.531 1.00 84.12 96 ILE A O 1
ATOM 731 N N . GLY A 1 97 ? 23.259 0.076 -15.606 1.00 80.81 97 GLY A N 1
ATOM 732 C CA . GLY A 1 97 ? 23.175 -1.355 -15.910 1.00 80.81 97 GLY A CA 1
ATOM 733 C C . GLY A 1 97 ? 23.180 -1.647 -17.414 1.00 80.81 97 GLY A C 1
ATOM 734 O O . GLY A 1 97 ? 23.899 -2.545 -17.857 1.00 80.81 97 GLY A O 1
ATOM 735 N N . LEU A 1 98 ? 22.464 -0.837 -18.205 1.00 78.19 98 LEU A N 1
ATOM 736 C CA . LEU A 1 98 ? 22.458 -0.944 -19.668 1.00 78.19 98 LEU A CA 1
ATOM 737 C C . LEU A 1 98 ? 23.846 -0.696 -20.277 1.00 78.19 98 LEU A C 1
ATOM 739 O O . LEU A 1 98 ? 24.240 -1.421 -21.189 1.00 78.19 98 LEU A O 1
ATOM 743 N N . MET A 1 99 ? 24.614 0.267 -19.754 1.00 79.69 99 MET A N 1
ATOM 744 C CA . MET A 1 99 ? 25.993 0.501 -20.212 1.00 79.69 99 MET A CA 1
ATOM 745 C C . MET A 1 99 ? 26.951 -0.652 -19.881 1.00 79.69 99 MET A C 1
ATOM 747 O O . MET A 1 99 ? 27.898 -0.874 -20.629 1.00 79.69 99 MET A O 1
ATOM 751 N N . SER A 1 100 ? 26.709 -1.419 -18.812 1.00 81.56 100 SER A N 1
ATOM 752 C CA . SER A 1 100 ? 27.529 -2.594 -18.459 1.00 81.56 100 SER A CA 1
ATOM 753 C C . SER A 1 100 ? 27.212 -3.852 -19.282 1.00 81.56 100 SER A C 1
ATOM 755 O O . SER A 1 100 ? 27.758 -4.915 -19.000 1.00 81.56 100 SER A O 1
ATOM 757 N N . GLY A 1 101 ? 26.321 -3.771 -20.278 1.00 78.00 101 GLY A N 1
ATOM 758 C CA . GLY A 1 101 ? 25.948 -4.914 -21.121 1.00 78.00 101 GLY A CA 1
ATOM 759 C C . GLY A 1 101 ? 25.085 -5.971 -20.416 1.00 78.00 101 GLY A C 1
ATOM 760 O O . GLY A 1 101 ? 24.764 -6.997 -21.013 1.00 78.00 101 GLY A O 1
ATOM 761 N N . TYR A 1 102 ? 24.667 -5.723 -19.171 1.00 75.06 102 TYR A N 1
ATOM 762 C CA . TYR A 1 102 ? 23.747 -6.583 -18.431 1.00 75.06 102 TYR A CA 1
ATOM 763 C C . TYR A 1 102 ? 22.309 -6.116 -18.666 1.00 75.06 102 TYR A C 1
AT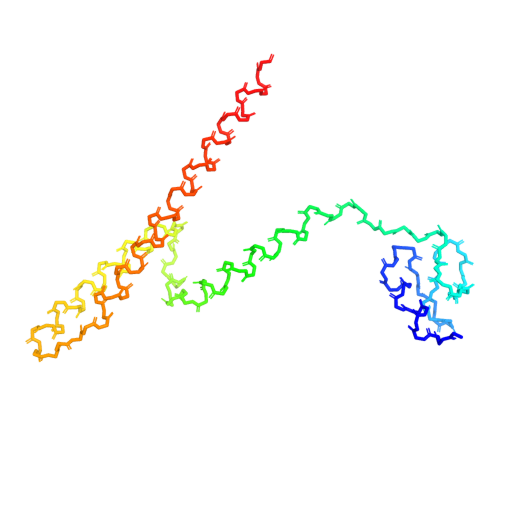OM 765 O O . TYR A 1 102 ? 21.824 -5.179 -18.029 1.00 75.06 102 TYR A O 1
ATOM 773 N N . ILE A 1 103 ? 21.603 -6.782 -19.584 1.00 70.56 103 ILE A N 1
ATOM 774 C CA . ILE A 1 103 ? 20.192 -6.492 -19.850 1.00 70.56 103 ILE A CA 1
ATOM 775 C C . ILE A 1 103 ? 19.333 -7.107 -18.726 1.00 70.56 103 ILE A C 1
ATOM 777 O O . ILE A 1 103 ? 19.016 -8.295 -18.694 1.00 70.56 103 ILE A O 1
ATOM 781 N N . PHE A 1 104 ? 18.984 -6.295 -17.732 1.00 66.88 104 PHE A N 1
ATOM 782 C CA . PHE A 1 104 ? 18.016 -6.680 -16.710 1.00 66.88 104 PHE A CA 1
ATOM 783 C C . PHE A 1 104 ? 16.622 -6.224 -17.161 1.00 66.88 104 PHE A C 1
ATOM 785 O O . PHE A 1 104 ? 16.323 -5.033 -17.182 1.00 66.88 104 PHE A O 1
ATOM 792 N N . PHE A 1 105 ? 15.752 -7.174 -17.517 1.00 67.44 105 PHE A N 1
ATOM 793 C CA . PHE A 1 105 ? 14.352 -6.907 -17.896 1.00 67.44 105 PHE A CA 1
ATOM 794 C C . PHE A 1 105 ? 13.423 -6.662 -16.691 1.00 67.44 105 PHE A C 1
ATOM 796 O O . PHE A 1 105 ? 12.316 -6.148 -16.844 1.00 67.44 105 PHE A O 1
ATOM 803 N N . TYR A 1 106 ? 13.876 -6.989 -15.479 1.00 68.75 106 TYR A N 1
ATOM 804 C CA . TYR A 1 106 ? 13.108 -6.839 -14.238 1.00 68.75 106 TYR A CA 1
ATOM 805 C C . TYR A 1 106 ? 12.910 -5.385 -13.759 1.00 68.75 106 TYR A C 1
ATOM 807 O O . TYR A 1 106 ? 11.787 -5.046 -13.379 1.00 68.75 106 TYR A O 1
ATOM 815 N N . PRO A 1 107 ? 13.928 -4.502 -13.770 1.00 72.69 107 PRO A N 1
ATOM 816 C CA . PRO A 1 107 ? 13.779 -3.114 -13.339 1.00 72.69 107 PRO A CA 1
ATOM 817 C C . PRO A 1 107 ? 12.715 -2.312 -14.111 1.00 72.69 107 PRO A C 1
ATOM 819 O O . PRO A 1 107 ? 11.906 -1.671 -13.445 1.00 72.69 107 PRO A O 1
ATOM 822 N N . PRO A 1 108 ? 12.608 -2.375 -15.458 1.00 72.56 108 PRO A N 1
ATOM 823 C CA . PRO A 1 108 ? 11.514 -1.716 -16.173 1.00 72.56 108 PRO A CA 1
ATOM 824 C C . PRO A 1 108 ? 10.136 -2.264 -15.783 1.00 72.56 108 PRO A C 1
ATOM 826 O O . PRO A 1 108 ? 9.187 -1.498 -15.627 1.00 72.56 108 PRO A O 1
ATOM 829 N N . LEU A 1 109 ? 10.019 -3.582 -15.585 1.00 74.88 109 LEU A N 1
ATOM 830 C CA . LEU A 1 109 ? 8.759 -4.223 -15.206 1.00 74.88 109 LEU A CA 1
ATOM 831 C C . LEU A 1 109 ? 8.283 -3.755 -13.817 1.00 74.88 109 LEU A C 1
ATOM 833 O O . LEU A 1 109 ? 7.127 -3.364 -13.649 1.00 74.88 109 LEU A O 1
ATOM 837 N N . LEU A 1 110 ? 9.185 -3.737 -12.830 1.00 73.81 110 LEU A N 1
ATOM 838 C CA . LEU A 1 110 ? 8.896 -3.242 -11.478 1.00 73.81 110 LEU A CA 1
ATOM 839 C C . LEU A 1 110 ? 8.632 -1.735 -11.461 1.00 73.81 110 LEU A C 1
ATOM 841 O O . LEU A 1 110 ? 7.774 -1.270 -10.710 1.00 73.81 110 LEU A O 1
ATOM 845 N N . PHE A 1 111 ? 9.321 -0.979 -12.314 1.00 76.94 111 PHE A N 1
ATOM 846 C CA . PHE A 1 111 ? 9.116 0.456 -12.451 1.00 76.94 111 PHE A CA 1
ATOM 847 C C . PHE A 1 111 ? 7.703 0.785 -12.942 1.00 76.94 111 PHE A C 1
ATOM 849 O O . PHE A 1 111 ? 7.010 1.599 -12.332 1.00 76.94 111 PHE A O 1
ATOM 856 N N . ILE A 1 112 ? 7.237 0.106 -13.994 1.00 78.19 112 ILE A N 1
ATOM 857 C CA . ILE A 1 112 ? 5.884 0.295 -14.539 1.00 78.19 112 ILE A CA 1
ATOM 858 C C . ILE A 1 112 ? 4.826 -0.052 -13.482 1.00 78.19 112 ILE A C 1
ATOM 860 O O . ILE A 1 112 ? 3.892 0.724 -13.268 1.00 78.19 112 ILE A O 1
ATOM 864 N N . LEU A 1 113 ? 4.996 -1.169 -12.767 1.00 78.25 113 LEU A N 1
ATOM 865 C CA . LEU A 1 113 ? 4.101 -1.554 -11.670 1.00 78.25 113 LEU A CA 1
ATOM 866 C C . LEU A 1 113 ? 4.081 -0.503 -10.550 1.00 78.25 113 LEU A C 1
ATOM 868 O O . LEU A 1 113 ? 3.006 -0.125 -10.076 1.00 78.25 113 LEU A O 1
ATOM 872 N N . GLY A 1 114 ? 5.249 0.022 -10.176 1.00 73.56 114 GLY A N 1
ATOM 873 C CA . GLY A 1 114 ? 5.375 1.094 -9.190 1.00 73.56 114 GLY A CA 1
ATOM 874 C C . GLY A 1 114 ? 4.636 2.371 -9.604 1.00 73.56 114 GLY A C 1
ATOM 875 O O . GLY A 1 114 ? 3.874 2.929 -8.811 1.00 73.56 114 GLY A O 1
ATOM 876 N N . VAL A 1 115 ? 4.785 2.802 -10.861 1.00 79.00 115 VAL A N 1
ATOM 877 C CA . VAL A 1 115 ? 4.105 3.991 -11.406 1.00 79.00 115 VAL A CA 1
ATOM 878 C C . VAL A 1 115 ? 2.583 3.814 -11.414 1.00 79.00 115 VAL A C 1
ATOM 880 O O . VAL A 1 115 ? 1.862 4.726 -11.003 1.00 79.00 115 VAL A O 1
ATOM 883 N N . ILE A 1 116 ? 2.074 2.640 -11.803 1.00 79.31 116 ILE A N 1
ATOM 884 C CA . ILE A 1 116 ? 0.629 2.348 -11.805 1.00 79.31 116 ILE A CA 1
ATOM 885 C C . ILE A 1 116 ? 0.042 2.478 -10.392 1.00 79.31 116 ILE A C 1
ATOM 887 O O . ILE A 1 116 ? -1.009 3.103 -10.201 1.00 79.31 116 ILE A O 1
ATOM 891 N N . VAL A 1 117 ? 0.727 1.925 -9.388 1.00 75.38 117 VAL A N 1
ATOM 892 C CA . VAL A 1 117 ? 0.318 2.023 -7.980 1.00 75.38 117 VAL A CA 1
ATOM 893 C C . VAL A 1 117 ? 0.333 3.478 -7.503 1.00 75.38 117 VAL A C 1
ATOM 895 O O . VAL A 1 117 ? -0.609 3.911 -6.832 1.00 75.38 117 VAL A O 1
ATOM 898 N N . LEU A 1 118 ? 1.345 4.256 -7.893 1.00 74.94 118 LEU A N 1
ATOM 899 C CA . LEU A 1 118 ? 1.487 5.661 -7.510 1.00 74.94 118 LEU A CA 1
ATOM 900 C C . LEU A 1 118 ? 0.372 6.532 -8.112 1.00 74.94 118 LEU A C 1
ATOM 902 O O . LEU A 1 118 ? -0.268 7.297 -7.387 1.00 74.94 118 LEU A O 1
ATOM 906 N N . ILE A 1 119 ? 0.063 6.360 -9.401 1.00 79.25 119 ILE A N 1
ATOM 907 C CA . ILE A 1 119 ? -1.041 7.065 -10.078 1.00 79.25 119 ILE A CA 1
ATOM 908 C C . ILE A 1 119 ? -2.383 6.726 -9.417 1.00 79.25 119 ILE A C 1
ATOM 910 O O . ILE A 1 119 ? -3.192 7.617 -9.133 1.00 79.25 119 ILE A O 1
ATOM 914 N N . LYS A 1 120 ? -2.620 5.445 -9.109 1.00 77.50 120 LYS A N 1
ATOM 915 C CA . LYS A 1 120 ? -3.840 5.011 -8.414 1.00 77.50 120 LYS A CA 1
ATOM 916 C C . LYS A 1 120 ? -3.930 5.616 -7.007 1.00 77.50 120 LYS A C 1
ATOM 918 O O . LYS A 1 120 ? -5.010 6.042 -6.591 1.00 77.50 120 LYS A O 1
ATOM 923 N N . GLY A 1 121 ? -2.801 5.722 -6.306 1.00 71.12 121 GLY A N 1
ATOM 924 C CA . GLY A 1 121 ? -2.686 6.401 -5.016 1.00 71.12 121 GLY A CA 1
ATOM 925 C C . GLY A 1 121 ? -3.040 7.890 -5.084 1.00 71.12 121 GLY A C 1
ATOM 926 O O . GLY A 1 121 ? -3.859 8.358 -4.289 1.00 71.12 121 GLY A O 1
ATOM 927 N N . LEU A 1 122 ? -2.502 8.622 -6.064 1.00 77.12 122 LEU A N 1
ATOM 928 C CA . LEU A 1 122 ? -2.802 10.046 -6.276 1.00 77.12 122 LEU A CA 1
ATOM 929 C C . LEU A 1 122 ? -4.285 10.282 -6.590 1.00 77.12 122 LEU A C 1
ATOM 931 O O . LEU A 1 122 ? -4.908 11.170 -6.002 1.00 77.12 122 LEU A O 1
ATOM 935 N N . ASN A 1 123 ? -4.884 9.451 -7.446 1.00 80.56 123 ASN A N 1
ATOM 936 C CA . ASN A 1 123 ? -6.312 9.543 -7.761 1.00 80.56 123 ASN A CA 1
ATOM 937 C C . ASN A 1 123 ? -7.194 9.305 -6.526 1.00 80.56 123 ASN A C 1
ATOM 939 O O . ASN A 1 123 ? -8.198 9.996 -6.334 1.00 80.56 123 ASN A O 1
ATOM 943 N N . ASN A 1 124 ? -6.802 8.375 -5.652 1.00 74.25 124 ASN A N 1
ATOM 944 C CA . ASN A 1 124 ? -7.509 8.126 -4.397 1.00 74.25 124 ASN A CA 1
ATOM 945 C C . ASN A 1 124 ? -7.374 9.299 -3.410 1.00 74.25 124 ASN A C 1
ATOM 947 O O . ASN A 1 124 ? -8.346 9.626 -2.729 1.00 74.25 124 ASN A O 1
ATOM 951 N N . MET A 1 125 ? -6.218 9.969 -3.360 1.00 71.62 125 MET A N 1
ATOM 952 C CA . MET A 1 125 ? -6.025 11.184 -2.553 1.00 71.62 125 MET A CA 1
ATOM 953 C C . MET A 1 125 ? -6.888 12.345 -3.062 1.00 71.62 125 MET A C 1
ATOM 955 O O . MET A 1 125 ? -7.559 13.004 -2.268 1.00 71.62 125 MET A O 1
ATOM 959 N N . LYS A 1 126 ? -6.952 12.550 -4.385 1.00 77.88 126 LYS A N 1
ATOM 960 C CA . LYS A 1 126 ? -7.790 13.591 -5.003 1.00 77.88 126 LYS A CA 1
ATOM 961 C C . LYS A 1 126 ? -9.272 13.403 -4.663 1.00 77.88 126 LYS A C 1
ATOM 963 O O . LYS A 1 126 ? -9.924 14.355 -4.247 1.00 77.88 126 LYS A O 1
ATOM 968 N N . LYS A 1 127 ? -9.783 12.168 -4.757 1.00 76.06 127 LYS A N 1
ATOM 969 C CA . LYS A 1 127 ? -11.171 11.839 -4.375 1.00 76.06 127 LYS A CA 1
ATOM 970 C C . LYS A 1 127 ? -11.470 12.124 -2.901 1.00 76.06 127 LYS A C 1
ATOM 972 O O . LYS A 1 127 ? -12.571 12.560 -2.586 1.00 76.06 127 LYS A O 1
ATOM 977 N N . ARG A 1 128 ? -10.508 11.883 -2.003 1.00 78.69 128 ARG A N 1
ATOM 978 C CA . ARG A 1 128 ? -10.661 12.171 -0.567 1.00 78.69 128 ARG A CA 1
ATOM 979 C C . ARG A 1 128 ? -10.742 13.668 -0.290 1.00 78.69 128 ARG A C 1
ATOM 981 O O . ARG A 1 128 ? -11.555 14.067 0.530 1.00 78.69 128 ARG A O 1
ATOM 988 N N . LYS A 1 129 ? -9.944 14.476 -0.995 1.00 80.06 129 LYS A N 1
ATOM 989 C CA . LYS A 1 129 ? -9.973 15.935 -0.852 1.00 80.06 129 LYS A CA 1
ATOM 990 C C . LYS A 1 129 ? -11.283 16.535 -1.376 1.00 80.06 129 LYS A C 1
ATOM 992 O O . LYS A 1 129 ? -11.902 17.301 -0.663 1.00 80.06 129 LYS A O 1
ATOM 997 N N . LEU A 1 130 ? -11.750 16.091 -2.547 1.00 82.69 130 LEU A N 1
ATOM 998 C CA . LEU A 1 130 ? -13.048 16.501 -3.109 1.00 82.69 130 LEU A CA 1
ATOM 999 C C . LEU A 1 130 ? -14.216 16.206 -2.159 1.00 82.69 130 LEU A C 1
ATOM 1001 O O . LEU A 1 130 ? -15.033 17.078 -1.919 1.00 82.69 130 LEU A O 1
ATOM 1005 N N . LYS A 1 131 ? -14.261 15.004 -1.566 1.00 80.12 131 LYS A N 1
ATOM 1006 C CA . LYS A 1 131 ? -15.294 14.665 -0.573 1.00 80.12 131 LYS A CA 1
ATOM 1007 C C . LYS A 1 131 ? -15.196 15.480 0.717 1.00 80.12 131 LYS A C 1
ATOM 1009 O O . LYS A 1 131 ? -16.213 15.693 1.359 1.00 80.12 131 LYS A O 1
ATOM 1014 N N . ALA A 1 132 ? -13.988 15.865 1.126 1.00 80.00 132 ALA A N 1
ATOM 1015 C CA . ALA A 1 132 ? -13.800 16.710 2.299 1.00 80.00 132 ALA A CA 1
ATOM 1016 C C . ALA A 1 132 ? -14.279 18.141 2.024 1.00 80.00 132 ALA A C 1
ATOM 1018 O O . ALA A 1 132 ? -14.993 18.690 2.851 1.00 80.00 132 ALA A O 1
ATOM 1019 N N . ASP A 1 133 ? -13.949 18.697 0.854 1.00 81.44 133 ASP A N 1
ATOM 1020 C CA . ASP A 1 133 ? -14.407 20.028 0.441 1.00 81.44 133 ASP A CA 1
ATOM 1021 C C . ASP A 1 133 ? -15.941 20.063 0.265 1.00 81.44 133 ASP A C 1
ATOM 1023 O O . ASP A 1 133 ? -16.582 21.014 0.703 1.00 81.44 133 ASP A O 1
ATOM 1027 N N . GLU A 1 134 ? -16.546 19.006 -0.293 1.00 84.69 134 GLU A N 1
ATOM 1028 C CA . GLU A 1 134 ? -18.009 18.882 -0.441 1.00 84.69 134 GLU A CA 1
ATOM 1029 C C . GLU A 1 134 ? -18.726 18.814 0.919 1.00 84.69 134 GLU A C 1
ATOM 1031 O O . GLU A 1 134 ? -19.703 19.521 1.138 1.00 84.69 134 GLU A O 1
ATOM 1036 N N . ALA A 1 135 ? -18.182 18.063 1.884 1.00 82.38 135 ALA A N 1
ATOM 1037 C CA . ALA A 1 135 ? -18.745 17.977 3.234 1.00 82.38 135 ALA A CA 1
ATOM 1038 C C . ALA A 1 135 ? -18.633 19.284 4.045 1.00 82.38 135 ALA A C 1
ATOM 1040 O O . ALA A 1 135 ? -19.408 19.484 4.977 1.00 82.38 135 ALA A O 1
ATOM 1041 N N . ILE A 1 136 ? -17.667 20.156 3.725 1.00 82.12 136 ILE A N 1
ATOM 1042 C CA . ILE A 1 136 ? -17.547 21.480 4.355 1.00 82.12 136 ILE A CA 1
ATOM 1043 C C . ILE A 1 136 ? -18.632 22.416 3.806 1.00 82.12 136 ILE A C 1
ATOM 1045 O O . ILE A 1 136 ? -19.250 23.137 4.587 1.00 82.12 136 ILE A O 1
ATOM 1049 N N . LEU A 1 137 ? -18.920 22.360 2.499 1.00 84.62 137 LEU A N 1
ATOM 1050 C CA . LEU A 1 137 ? -19.960 23.184 1.874 1.00 84.62 137 LEU A CA 1
ATOM 1051 C C . LEU A 1 137 ? -21.361 22.887 2.434 1.00 84.62 137 LEU A C 1
ATOM 1053 O O . LEU A 1 137 ? -22.107 23.816 2.723 1.00 84.62 137 LEU A O 1
ATOM 1057 N N . ASP A 1 138 ? -21.687 21.609 2.644 1.00 79.31 138 ASP A N 1
ATOM 1058 C CA . ASP A 1 138 ? -22.979 21.186 3.210 1.00 79.31 138 ASP A CA 1
ATOM 1059 C C . ASP A 1 138 ? -23.161 21.593 4.684 1.00 79.31 138 ASP A C 1
ATOM 1061 O O . ASP A 1 138 ? -24.273 21.560 5.200 1.00 79.31 138 ASP A O 1
ATOM 1065 N N . SER A 1 139 ? -22.077 21.937 5.388 1.00 78.75 139 SER A N 1
ATOM 1066 C CA . SER A 1 139 ? -22.131 22.357 6.796 1.00 78.75 139 SER A CA 1
ATOM 1067 C C . SER A 1 139 ? -22.333 23.862 6.994 1.00 78.75 139 SER A C 1
ATOM 1069 O O . SER A 1 139 ? -22.646 24.280 8.108 1.00 78.75 139 SER A O 1
ATOM 1071 N N . GLU A 1 140 ? -22.156 24.664 5.938 1.00 77.50 140 GLU A N 1
ATOM 1072 C CA . GLU A 1 140 ? -22.352 26.123 5.964 1.00 77.50 140 GLU A CA 1
ATOM 1073 C C . GLU A 1 140 ? -23.703 26.575 5.372 1.00 77.50 140 GLU A C 1
ATOM 1075 O O . GLU A 1 140 ? -24.005 27.770 5.405 1.00 77.50 140 GLU A O 1
ATOM 1080 N N . LEU A 1 141 ? -24.514 25.643 4.850 1.00 67.56 141 LEU A N 1
ATOM 1081 C CA . LEU A 1 141 ? -25.851 25.881 4.286 1.00 67.56 141 LEU A CA 1
ATOM 1082 C C . LEU A 1 141 ? -26.958 25.397 5.235 1.00 67.56 141 LEU A C 1
ATOM 1084 O O . LEU A 1 141 ? -27.962 26.132 5.377 1.00 67.56 141 LEU A O 1
#

pLDDT: mean 70.48, std 13.85, range [36.97, 87.38]